Protein AF-A0A9D1J186-F1 (afdb_monomer_lite)

Radius of gyration: 10.94 Å; chains: 1; bounding box: 25×19×33 Å

Foldseek 3Di:
DAWAQWQVRCLVPPVVSVVVLVPDDPVLNVVRVVVTRQDTDPVSSVVVSVVVVVVVVPD

Sequence (59 aa):
MKYYSDLHQMVMDDDYVRAYLLSLPVNVQMTIHNENDKMHTRDDFLRYTAKLTKRTSGS

Secondary structure (DSSP, 8-state):
----SSHHHHHHH-HHHHHHHHHS-HHHHHHHHHTGGG--SHHHHHHHHHHHHHHHT--

Organism: NCBI:txid2840830

pLDDT: mean 88.07, std 11.15, range [42.56, 96.31]

Structure (mmCIF, N/CA/C/O backbone):
data_AF-A0A9D1J186-F1
#
_entry.id   AF-A0A9D1J186-F1
#
loop_
_atom_site.group_PDB
_atom_site.id
_atom_site.type_symbol
_atom_site.label_atom_id
_atom_site.label_alt_id
_atom_site.label_comp_id
_atom_site.label_asym_id
_atom_site.label_entity_id
_atom_site.label_seq_id
_atom_site.pdbx_PDB_ins_code
_atom_site.Cartn_x
_atom_site.Cartn_y
_atom_site.Cartn_z
_atom_site.occupancy
_atom_site.B_iso_or_equiv
_atom_site.auth_seq_id
_atom_site.auth_comp_id
_atom_site.auth_asym_id
_atom_site.auth_atom_id
_atom_site.pdbx_PDB_model_num
ATOM 1 N N . MET A 1 1 ? 14.766 -7.404 -7.357 1.00 72.31 1 MET A N 1
ATOM 2 C CA . MET A 1 1 ? 13.667 -6.630 -6.742 1.00 72.31 1 MET A CA 1
ATOM 3 C C . MET A 1 1 ? 13.214 -5.603 -7.768 1.00 72.31 1 MET A C 1
ATOM 5 O O . MET A 1 1 ? 14.076 -4.896 -8.273 1.00 72.31 1 MET A O 1
ATOM 9 N N . LYS A 1 2 ? 11.936 -5.595 -8.170 1.00 86.56 2 LYS A N 1
ATOM 10 C CA . LYS A 1 2 ? 11.423 -4.625 -9.155 1.00 86.56 2 LYS A CA 1
ATOM 11 C C . LYS A 1 2 ? 11.180 -3.286 -8.449 1.00 86.56 2 LYS A C 1
ATOM 13 O O . LYS A 1 2 ? 10.654 -3.284 -7.338 1.00 86.56 2 LYS A O 1
ATOM 18 N N . TYR A 1 3 ? 11.614 -2.201 -9.081 1.00 92.50 3 TYR A N 1
ATOM 19 C CA . TYR A 1 3 ? 11.425 -0.830 -8.612 1.00 92.50 3 TYR A CA 1
ATOM 20 C C . TYR A 1 3 ? 10.335 -0.159 -9.451 1.00 92.50 3 TYR A C 1
ATOM 22 O O . TYR A 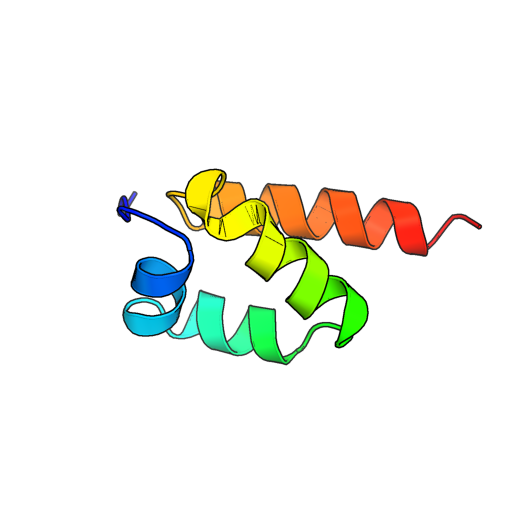1 3 ? 10.270 -0.382 -10.662 1.00 92.50 3 TYR A O 1
ATOM 30 N N . TYR A 1 4 ? 9.501 0.643 -8.803 1.00 91.62 4 TYR A N 1
ATOM 31 C CA . TYR A 1 4 ? 8.384 1.377 -9.385 1.00 91.62 4 TYR A CA 1
ATOM 32 C C . TYR A 1 4 ? 8.543 2.864 -9.073 1.00 91.62 4 TYR A C 1
ATOM 34 O O . TYR A 1 4 ? 9.030 3.223 -7.999 1.00 91.62 4 TYR A O 1
ATOM 42 N N . SER A 1 5 ? 8.128 3.734 -9.993 1.00 90.00 5 SER A N 1
ATOM 43 C CA . SER A 1 5 ? 8.173 5.182 -9.774 1.00 90.00 5 SER A CA 1
ATOM 44 C C . SER A 1 5 ? 7.318 5.598 -8.584 1.00 90.00 5 SER A C 1
ATOM 46 O O . SER A 1 5 ? 7.738 6.452 -7.812 1.00 90.00 5 SER A O 1
ATOM 48 N N . ASP A 1 6 ? 6.175 4.946 -8.397 1.00 89.25 6 ASP A N 1
ATOM 49 C CA . ASP A 1 6 ? 5.269 5.178 -7.282 1.00 89.25 6 ASP A CA 1
ATOM 50 C C . ASP A 1 6 ? 4.358 3.965 -7.016 1.00 89.25 6 ASP A C 1
ATOM 52 O O . ASP A 1 6 ? 4.414 2.932 -7.703 1.00 89.25 6 ASP A O 1
ATOM 56 N N . LEU A 1 7 ? 3.504 4.098 -5.997 1.00 91.06 7 LEU A N 1
ATOM 57 C CA . LEU A 1 7 ? 2.495 3.102 -5.661 1.00 91.06 7 LEU A CA 1
ATOM 58 C C . LEU A 1 7 ? 1.502 2.870 -6.807 1.00 91.06 7 LEU A C 1
ATOM 60 O O . LEU A 1 7 ? 1.117 1.721 -7.022 1.00 91.06 7 LEU A O 1
ATOM 64 N N . HIS A 1 8 ? 1.079 3.903 -7.538 1.00 91.56 8 HIS A N 1
ATOM 65 C CA . HIS A 1 8 ? 0.133 3.743 -8.644 1.00 91.56 8 HIS A CA 1
ATOM 66 C C . HIS A 1 8 ? 0.676 2.791 -9.716 1.00 91.56 8 HIS A C 1
ATOM 68 O O . HIS A 1 8 ? 0.013 1.809 -10.059 1.00 91.56 8 HIS A O 1
ATOM 74 N N . GLN A 1 9 ? 1.903 3.022 -10.187 1.00 93.56 9 GLN A N 1
ATOM 75 C CA . GLN A 1 9 ? 2.563 2.141 -11.144 1.00 93.56 9 GLN A CA 1
ATOM 76 C C . GLN A 1 9 ? 2.691 0.724 -10.575 1.00 93.56 9 GLN A C 1
ATOM 78 O O . GLN A 1 9 ? 2.420 -0.250 -11.274 1.00 93.56 9 GLN A O 1
ATOM 83 N N . MET A 1 10 ? 3.044 0.592 -9.295 1.00 94.00 10 MET A N 1
ATOM 84 C CA . MET A 1 10 ? 3.136 -0.714 -8.646 1.00 94.00 10 MET A CA 1
ATOM 85 C C . MET A 1 10 ? 1.789 -1.450 -8.610 1.00 94.00 10 MET A C 1
ATOM 87 O O . MET A 1 10 ? 1.739 -2.642 -8.893 1.00 94.00 10 MET A O 1
ATOM 91 N N . VAL A 1 11 ? 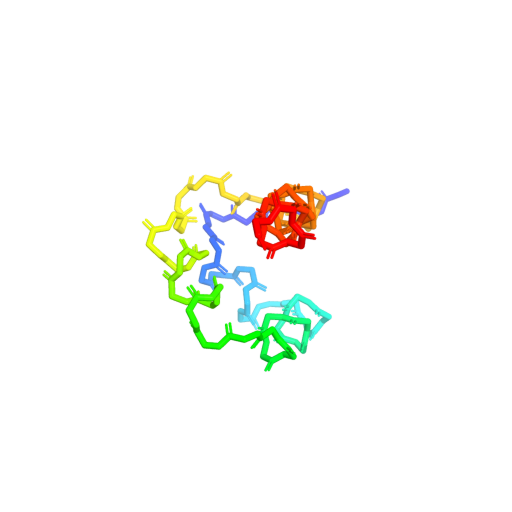0.687 -0.760 -8.315 1.00 92.94 11 VAL A N 1
ATOM 92 C CA . VAL A 1 11 ? -0.667 -1.340 -8.320 1.00 92.94 11 VAL A CA 1
ATOM 93 C C . VAL A 1 11 ? -1.108 -1.729 -9.738 1.00 92.94 11 VAL A C 1
ATOM 95 O O . VAL A 1 11 ? -1.868 -2.685 -9.905 1.00 92.94 11 VAL A O 1
ATOM 98 N N . MET A 1 12 ? -0.646 -1.024 -10.772 1.00 93.50 12 MET A N 1
ATOM 99 C CA . MET A 1 12 ? -0.940 -1.354 -12.174 1.00 93.50 12 MET A CA 1
ATOM 100 C C . MET A 1 12 ? -0.105 -2.530 -12.699 1.00 93.50 12 MET A C 1
ATOM 102 O O . MET A 1 12 ? -0.610 -3.327 -13.487 1.00 93.50 12 MET A O 1
ATOM 106 N N . ASP A 1 13 ? 1.118 -2.699 -12.208 1.00 94.75 13 ASP A N 1
ATOM 107 C CA . ASP A 1 13 ? 2.059 -3.703 -12.714 1.00 94.75 13 ASP A CA 1
ATOM 108 C C . ASP A 1 13 ? 2.127 -4.997 -11.885 1.00 94.75 13 ASP A C 1
ATOM 110 O O . ASP A 1 13 ? 2.632 -6.009 -12.374 1.00 94.75 13 ASP A O 1
ATOM 114 N N . ASP A 1 14 ? 1.712 -4.964 -10.616 1.00 94.06 14 ASP A N 1
ATOM 115 C CA . ASP A 1 14 ? 1.889 -6.061 -9.663 1.00 94.06 14 ASP A CA 1
ATOM 116 C C . ASP A 1 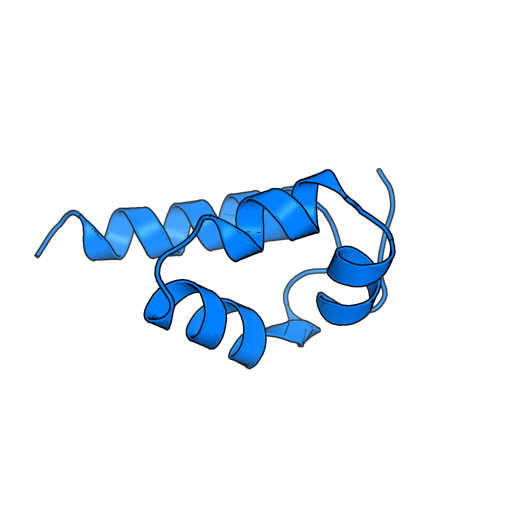14 ? 0.538 -6.545 -9.117 1.00 94.06 14 ASP A C 1
ATOM 118 O O . ASP A 1 14 ? -0.045 -5.961 -8.198 1.00 94.06 14 ASP A O 1
ATOM 122 N N . ASP A 1 15 ? 0.045 -7.655 -9.674 1.00 94.94 15 ASP A N 1
ATOM 123 C CA . ASP A 1 15 ? -1.257 -8.232 -9.317 1.00 94.94 15 ASP A CA 1
ATOM 124 C C . ASP A 1 15 ? -1.366 -8.597 -7.833 1.00 94.94 15 ASP A C 1
ATOM 126 O O . ASP A 1 15 ? -2.438 -8.463 -7.239 1.00 94.94 15 ASP A O 1
ATOM 130 N N . TYR A 1 16 ? -0.261 -9.019 -7.209 1.00 94.06 16 TYR A N 1
ATOM 131 C CA . TYR A 1 16 ? -0.250 -9.328 -5.782 1.00 94.06 16 TYR A CA 1
ATOM 132 C C .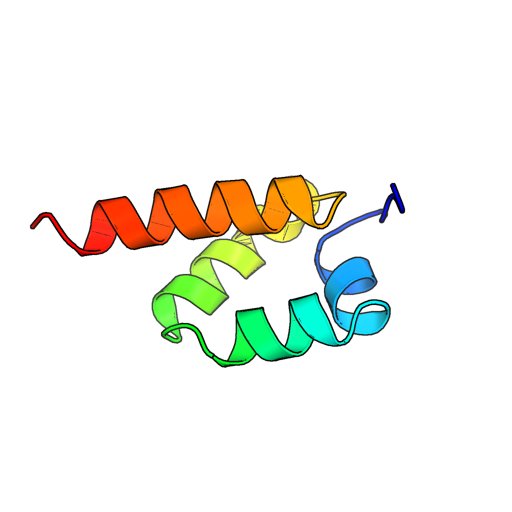 TYR A 1 16 ? -0.437 -8.059 -4.948 1.00 94.06 16 TYR A C 1
ATOM 134 O O . TYR A 1 16 ? -1.245 -8.048 -4.019 1.00 94.06 16 TYR A O 1
ATOM 142 N N . VAL A 1 17 ? 0.269 -6.976 -5.294 1.00 94.50 17 VAL A N 1
ATOM 143 C CA . VAL A 1 17 ? 0.118 -5.683 -4.607 1.00 94.50 17 VAL A CA 1
ATOM 144 C C . VAL A 1 17 ? -1.303 -5.154 -4.769 1.00 94.50 17 VAL A C 1
ATOM 146 O O . VAL A 1 17 ? -1.909 -4.743 -3.779 1.00 94.50 17 VAL A O 1
ATOM 149 N N . ARG A 1 18 ? -1.869 -5.228 -5.981 1.00 95.31 18 ARG A N 1
ATOM 150 C CA . ARG A 1 18 ? -3.258 -4.827 -6.241 1.00 95.31 18 ARG A CA 1
ATOM 151 C C . ARG A 1 18 ? -4.248 -5.628 -5.401 1.00 95.31 18 ARG A C 1
ATOM 153 O O . ARG A 1 18 ? -5.073 -5.037 -4.708 1.00 95.31 18 ARG A O 1
ATOM 160 N N . ALA A 1 19 ? -4.164 -6.957 -5.448 1.00 96.31 19 ALA A N 1
ATOM 161 C CA . ALA A 1 19 ? -5.068 -7.833 -4.709 1.00 96.31 19 ALA A CA 1
ATOM 162 C C . ALA A 1 19 ? -4.959 -7.606 -3.196 1.00 96.31 19 ALA A C 1
ATOM 164 O O . ALA A 1 19 ? -5.975 -7.538 -2.504 1.00 96.31 19 ALA A O 1
ATOM 165 N N . TYR A 1 20 ? -3.737 -7.427 -2.685 1.00 94.94 20 TYR A N 1
ATOM 166 C CA . TYR A 1 20 ? -3.529 -7.147 -1.272 1.00 94.94 20 TYR A CA 1
ATOM 167 C C . TYR A 1 20 ? -4.095 -5.783 -0.875 1.00 94.94 20 TYR A C 1
ATOM 169 O O . TYR A 1 20 ? -4.841 -5.719 0.097 1.00 94.94 20 TYR A O 1
ATOM 177 N N . LEU A 1 21 ? -3.823 -4.717 -1.636 1.00 93.62 21 LEU A N 1
ATOM 178 C CA . LEU A 1 21 ? -4.369 -3.383 -1.367 1.00 93.62 21 LEU A CA 1
ATOM 179 C C . LEU A 1 21 ? -5.902 -3.410 -1.292 1.00 93.62 21 LEU A C 1
ATOM 181 O O . LEU A 1 21 ? -6.470 -2.904 -0.328 1.00 93.62 21 LEU A O 1
ATOM 185 N N . LEU A 1 22 ? -6.563 -4.065 -2.252 1.00 94.88 22 LEU A N 1
ATOM 186 C CA . LEU A 1 22 ? -8.026 -4.181 -2.295 1.00 94.88 22 LEU A CA 1
ATOM 187 C C . LEU A 1 22 ? -8.614 -5.018 -1.147 1.00 94.88 22 LEU A C 1
ATOM 189 O O . LEU A 1 22 ? -9.783 -4.848 -0.811 1.00 94.88 22 LEU A O 1
ATOM 193 N N . SER A 1 23 ? -7.817 -5.894 -0.526 1.00 95.19 23 SER A N 1
ATOM 194 C CA . SER A 1 23 ? -8.237 -6.683 0.641 1.00 95.19 23 SER A CA 1
ATOM 195 C C . SER A 1 23 ? -8.244 -5.892 1.956 1.00 95.19 23 SER A C 1
ATOM 197 O O . SER A 1 23 ? -8.807 -6.350 2.950 1.00 95.19 23 SER A O 1
ATOM 199 N N . LEU A 1 24 ? -7.613 -4.713 1.988 1.00 92.75 24 LEU A N 1
ATOM 200 C CA . LEU A 1 24 ? -7.496 -3.899 3.197 1.00 92.75 24 LEU A CA 1
ATOM 201 C C . LEU A 1 24 ? -8.773 -3.084 3.457 1.00 92.75 24 LEU A C 1
ATOM 203 O O . LEU A 1 24 ? -9.499 -2.757 2.521 1.00 92.75 24 LEU A O 1
ATOM 207 N N . PRO A 1 25 ? -9.030 -2.662 4.706 1.00 94.12 25 PRO A N 1
ATOM 208 C CA . PRO A 1 25 ? -10.084 -1.696 5.005 1.00 94.12 25 PRO A CA 1
ATOM 209 C C . PRO A 1 25 ? -9.922 -0.388 4.216 1.00 94.12 25 PRO A C 1
ATOM 211 O O . PRO A 1 25 ? -8.805 0.097 4.033 1.00 94.12 25 PRO A O 1
ATOM 214 N N . VAL A 1 26 ? -11.033 0.228 3.797 1.00 92.06 26 VAL A N 1
ATOM 215 C CA . VAL A 1 26 ? -11.032 1.439 2.947 1.00 92.06 26 VAL A CA 1
ATOM 216 C C . VAL A 1 26 ? -10.204 2.580 3.549 1.00 92.06 26 VAL A C 1
ATOM 218 O O . VAL A 1 26 ? -9.455 3.240 2.839 1.00 92.06 26 VAL A O 1
ATOM 221 N N . ASN A 1 27 ? -10.265 2.797 4.865 1.00 91.75 27 ASN A N 1
ATOM 222 C CA . ASN A 1 27 ? -9.457 3.821 5.538 1.00 91.75 27 ASN A CA 1
ATOM 223 C C . ASN A 1 27 ? -7.943 3.557 5.418 1.00 91.75 27 ASN A C 1
ATOM 225 O O . ASN A 1 27 ? -7.156 4.496 5.278 1.00 91.75 27 ASN A O 1
ATOM 229 N N . VAL A 1 28 ? -7.530 2.287 5.439 1.00 91.50 28 VAL A N 1
ATOM 230 C CA . VAL A 1 28 ? -6.135 1.887 5.219 1.00 91.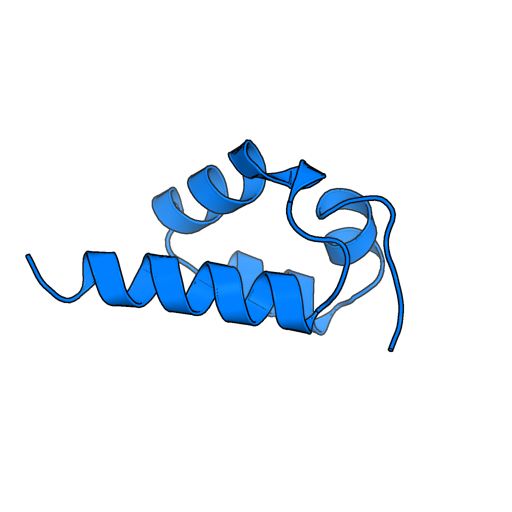50 28 VAL A CA 1
ATOM 231 C C . VAL A 1 28 ? -5.762 2.084 3.752 1.00 91.50 28 VAL A C 1
ATOM 233 O O . VAL A 1 28 ? -4.711 2.661 3.486 1.00 91.50 28 VAL A O 1
ATOM 236 N N . GLN A 1 29 ? -6.633 1.699 2.812 1.00 92.88 29 GLN A N 1
ATOM 237 C CA . GLN A 1 29 ? -6.420 1.944 1.379 1.00 92.88 29 GLN A CA 1
ATOM 238 C C . GLN A 1 29 ? -6.200 3.435 1.090 1.00 92.88 29 GLN A C 1
ATOM 240 O O . GLN A 1 29 ? -5.217 3.797 0.450 1.00 92.88 29 GLN A O 1
ATOM 245 N N . MET A 1 30 ? -7.058 4.305 1.635 1.00 93.00 30 MET A N 1
ATOM 246 C CA . MET A 1 30 ? -6.947 5.761 1.486 1.00 93.00 30 MET A CA 1
ATOM 247 C C . MET A 1 30 ? -5.654 6.311 2.091 1.00 93.00 30 MET A C 1
ATOM 249 O O . MET A 1 30 ? -5.007 7.167 1.495 1.00 93.00 30 MET A O 1
ATOM 253 N N . THR A 1 31 ? -5.244 5.807 3.258 1.00 92.69 31 THR A N 1
ATOM 254 C CA . THR A 1 31 ? -3.993 6.245 3.900 1.00 92.69 31 THR A CA 1
ATOM 255 C C . THR A 1 31 ? -2.774 5.857 3.068 1.00 92.69 31 THR A C 1
ATOM 257 O O . THR A 1 31 ? -1.868 6.664 2.891 1.00 92.69 31 THR A O 1
ATOM 260 N N . ILE A 1 32 ? -2.766 4.638 2.524 1.00 92.12 32 ILE A N 1
ATOM 261 C CA . ILE A 1 32 ? -1.708 4.155 1.633 1.00 92.12 32 ILE A CA 1
ATOM 262 C C . ILE A 1 32 ? -1.684 4.985 0.342 1.00 92.12 32 ILE A C 1
ATOM 264 O O . ILE A 1 32 ? -0.613 5.404 -0.086 1.00 92.12 32 ILE A O 1
ATOM 268 N N . HIS A 1 33 ? -2.847 5.287 -0.241 1.00 89.38 33 HIS A N 1
ATOM 269 C CA . HIS A 1 33 ? -2.936 6.121 -1.440 1.00 89.38 33 HIS A CA 1
ATOM 270 C C . HIS A 1 33 ? -2.421 7.551 -1.200 1.00 89.38 33 HIS A C 1
ATOM 272 O O . HIS A 1 33 ? -1.731 8.101 -2.056 1.00 89.38 33 HIS A O 1
ATOM 278 N N . ASN A 1 34 ? -2.702 8.159 -0.046 1.00 90.44 34 ASN A N 1
ATOM 279 C CA . ASN A 1 34 ? -2.207 9.504 0.285 1.00 90.44 34 ASN A CA 1
ATOM 280 C C . ASN A 1 34 ? -0.676 9.573 0.413 1.00 90.44 34 ASN A C 1
ATOM 282 O O . ASN A 1 34 ? -0.104 10.657 0.406 1.00 90.44 34 ASN A O 1
ATOM 286 N N . GLU A 1 35 ? -0.021 8.422 0.534 1.00 87.88 35 GLU A N 1
ATOM 287 C CA . GLU A 1 35 ? 1.418 8.277 0.746 1.00 87.88 35 GLU A CA 1
ATOM 288 C C . GLU A 1 35 ? 2.087 7.606 -0.470 1.00 87.88 35 GLU A C 1
ATOM 290 O O . GLU A 1 35 ? 3.123 6.951 -0.339 1.00 87.88 35 GLU A O 1
ATOM 295 N N . ASN A 1 36 ? 1.477 7.773 -1.654 1.00 86.50 36 ASN A N 1
ATOM 296 C CA . ASN A 1 36 ? 1.846 7.185 -2.948 1.00 86.50 36 ASN A CA 1
ATOM 297 C C . ASN A 1 36 ? 3.353 7.232 -3.250 1.00 86.50 36 ASN A C 1
ATOM 299 O O . ASN A 1 36 ? 3.922 6.243 -3.710 1.00 86.50 36 ASN A O 1
ATOM 303 N N . ASP A 1 37 ? 4.001 8.350 -2.928 1.00 86.94 37 ASP A N 1
ATOM 304 C CA . ASP A 1 37 ? 5.397 8.619 -3.290 1.00 86.94 37 ASP A CA 1
ATOM 305 C C . ASP A 1 37 ? 6.410 7.972 -2.330 1.00 86.94 37 ASP A C 1
ATOM 307 O O . ASP A 1 37 ? 7.616 8.096 -2.520 1.00 86.94 37 ASP A O 1
ATOM 311 N N . LYS A 1 38 ? 5.954 7.299 -1.264 1.00 84.25 38 LYS A N 1
ATOM 312 C CA . LYS A 1 38 ? 6.837 6.673 -0.261 1.00 84.25 38 LYS A CA 1
ATOM 313 C C . LYS A 1 38 ? 7.135 5.199 -0.534 1.00 84.25 38 LYS A C 1
ATOM 315 O O . LYS A 1 38 ? 7.894 4.589 0.220 1.00 84.25 38 LYS A O 1
ATOM 320 N N . MET A 1 39 ? 6.508 4.603 -1.546 1.00 90.12 39 MET A N 1
ATOM 321 C CA . MET A 1 39 ? 6.545 3.163 -1.800 1.00 90.12 39 MET A CA 1
ATOM 322 C C . MET A 1 39 ? 6.970 2.894 -3.240 1.00 90.12 39 MET A C 1
ATOM 324 O O . MET A 1 39 ? 6.190 3.075 -4.168 1.00 90.12 39 MET A O 1
ATOM 328 N N . HIS A 1 40 ? 8.197 2.404 -3.406 1.00 92.56 40 HIS A N 1
ATOM 329 C CA . HIS A 1 40 ? 8.776 2.119 -4.724 1.00 92.56 40 HIS A CA 1
ATOM 330 C C . HIS A 1 40 ? 9.035 0.631 -4.956 1.00 92.56 40 HIS A C 1
ATOM 332 O O . HIS A 1 40 ? 9.465 0.222 -6.033 1.00 92.56 40 HIS A O 1
ATOM 338 N N . THR A 1 41 ? 8.804 -0.201 -3.944 1.00 93.56 41 THR A N 1
ATOM 339 C CA . THR A 1 41 ? 8.989 -1.646 -4.028 1.00 93.56 41 THR A CA 1
ATOM 340 C C . THR A 1 41 ? 7.883 -2.383 -3.282 1.00 93.56 41 THR A C 1
ATOM 342 O O . THR A 1 41 ? 7.227 -1.834 -2.391 1.00 93.56 41 THR A O 1
ATOM 345 N N . ARG A 1 42 ? 7.708 -3.670 -3.610 1.00 93.25 42 ARG A N 1
ATOM 346 C CA . ARG A 1 42 ? 6.749 -4.543 -2.920 1.00 93.25 42 ARG A CA 1
ATOM 347 C C . ARG A 1 42 ? 7.037 -4.636 -1.417 1.00 93.25 42 ARG A C 1
ATOM 349 O O . ARG A 1 42 ? 6.100 -4.604 -0.624 1.00 93.25 42 ARG A O 1
ATO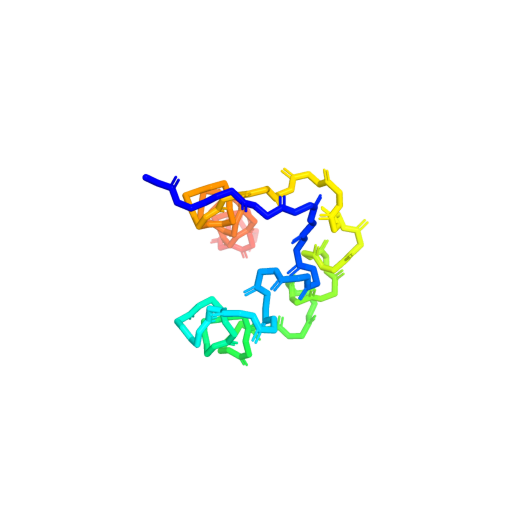M 356 N N . ASP A 1 43 ? 8.303 -4.733 -1.016 1.00 92.81 43 ASP A N 1
ATOM 357 C CA . ASP A 1 43 ? 8.674 -4.770 0.403 1.00 92.81 43 ASP A CA 1
ATOM 358 C C . ASP A 1 43 ? 8.368 -3.455 1.118 1.00 92.81 43 ASP A C 1
ATOM 360 O O . ASP A 1 43 ? 7.887 -3.491 2.250 1.00 92.81 43 ASP A O 1
ATOM 364 N N . ASP A 1 44 ? 8.598 -2.302 0.477 1.00 91.88 44 ASP A N 1
ATOM 365 C CA . ASP A 1 44 ? 8.255 -1.004 1.071 1.00 91.88 44 ASP A CA 1
ATOM 366 C C . ASP A 1 44 ? 6.760 -0.921 1.355 1.00 91.88 44 ASP A C 1
ATOM 368 O O . ASP A 1 44 ? 6.361 -0.571 2.468 1.00 91.88 44 ASP A O 1
ATOM 372 N N . PHE A 1 45 ? 5.949 -1.322 0.374 1.00 93.50 45 PHE A N 1
ATOM 373 C CA . PHE A 1 45 ? 4.504 -1.415 0.511 1.00 93.50 45 PHE A CA 1
ATOM 374 C C . PHE A 1 45 ? 4.109 -2.350 1.655 1.00 93.50 45 PHE A C 1
ATOM 376 O O . PHE A 1 45 ? 3.485 -1.899 2.611 1.00 93.50 45 PHE A O 1
ATOM 383 N N . LEU A 1 46 ? 4.554 -3.610 1.644 1.00 92.88 46 LEU A N 1
ATOM 384 C CA . LEU A 1 46 ? 4.214 -4.580 2.692 1.00 92.88 46 LEU A CA 1
ATOM 385 C C . LEU A 1 46 ? 4.642 -4.112 4.089 1.00 92.88 46 LEU A C 1
ATOM 387 O O . LEU A 1 46 ? 3.881 -4.225 5.054 1.00 92.88 46 LEU A O 1
ATOM 391 N N . ARG A 1 47 ? 5.845 -3.542 4.214 1.00 91.50 47 ARG A N 1
ATOM 392 C CA . ARG A 1 47 ? 6.364 -3.005 5.477 1.00 91.50 47 ARG A CA 1
ATOM 393 C C . ARG A 1 47 ? 5.553 -1.805 5.953 1.00 91.50 47 ARG A C 1
ATOM 395 O O . ARG A 1 47 ? 5.326 -1.672 7.158 1.00 91.50 47 ARG A O 1
ATOM 402 N N . TYR A 1 48 ? 5.147 -0.921 5.047 1.00 91.38 48 TYR A N 1
ATOM 403 C CA . TYR A 1 48 ? 4.325 0.240 5.369 1.00 91.38 48 TYR A CA 1
ATOM 404 C C . TYR A 1 48 ? 2.917 -0.186 5.798 1.00 91.38 48 TYR A C 1
ATOM 406 O O . TYR A 1 48 ? 2.464 0.195 6.882 1.00 91.38 48 TYR A O 1
ATOM 414 N N . THR A 1 49 ? 2.277 -1.073 5.035 1.00 91.00 49 THR A N 1
ATOM 415 C CA . THR A 1 49 ? 0.960 -1.625 5.362 1.00 91.00 49 THR A CA 1
ATOM 416 C C . THR A 1 49 ? 0.967 -2.346 6.707 1.00 91.00 49 THR A C 1
ATOM 418 O O . THR A 1 49 ? 0.092 -2.099 7.532 1.00 91.00 49 THR A O 1
ATOM 421 N N . ALA A 1 50 ? 1.987 -3.164 6.993 1.00 90.31 50 ALA A N 1
ATOM 422 C CA . ALA A 1 50 ? 2.116 -3.854 8.278 1.00 90.31 50 ALA A CA 1
ATOM 423 C C . ALA A 1 50 ? 2.272 -2.888 9.467 1.00 90.31 50 ALA A C 1
ATOM 425 O O . ALA A 1 50 ? 1.795 -3.171 10.566 1.00 90.31 50 ALA A O 1
ATOM 426 N N . LYS A 1 51 ? 2.939 -1.741 9.279 1.00 89.06 51 LYS A N 1
ATOM 427 C CA . LYS A 1 51 ? 3.035 -0.700 10.318 1.00 89.06 51 LYS A CA 1
ATOM 428 C C . LYS A 1 51 ? 1.690 -0.018 10.560 1.00 89.06 51 LYS A C 1
ATOM 430 O O . LYS A 1 51 ? 1.364 0.260 11.712 1.00 89.06 51 LYS A O 1
ATOM 435 N N . LEU A 1 52 ? 0.931 0.252 9.500 1.00 88.06 52 LEU A N 1
ATOM 436 C CA . LEU A 1 52 ? -0.402 0.850 9.586 1.00 88.06 52 LEU A CA 1
ATOM 437 C C . LEU A 1 52 ? -1.390 -0.073 10.298 1.00 88.06 52 LEU A C 1
ATOM 439 O O . LEU A 1 52 ? -2.030 0.346 11.259 1.00 88.06 52 LEU A O 1
ATOM 443 N N . THR A 1 53 ? -1.464 -1.337 9.883 1.00 82.56 53 THR A N 1
ATOM 444 C CA . THR A 1 53 ? -2.427 -2.294 10.442 1.00 82.56 53 THR A CA 1
ATOM 445 C C . THR A 1 53 ? -2.117 -2.649 11.896 1.00 82.56 53 THR A C 1
ATOM 447 O O . THR A 1 53 ? -3.038 -2.755 12.701 1.00 82.56 53 THR A O 1
ATOM 450 N N . LYS A 1 54 ? -0.835 -2.715 12.290 1.00 80.00 54 LYS A N 1
ATOM 451 C CA . LYS A 1 54 ? -0.440 -2.874 13.703 1.00 80.00 54 LYS A CA 1
ATOM 452 C C . LYS A 1 54 ? -0.866 -1.705 14.592 1.00 80.00 54 LYS A C 1
ATOM 454 O O . LYS A 1 54 ? -1.156 -1.923 15.762 1.00 80.00 54 LYS A O 1
ATOM 459 N N . ARG A 1 55 ? -0.901 -0.476 14.064 1.00 61.84 55 ARG A N 1
ATOM 460 C CA . ARG A 1 55 ? -1.369 0.700 14.819 1.00 61.84 55 ARG A CA 1
ATOM 461 C C . ARG A 1 55 ? -2.878 0.673 15.043 1.00 61.84 55 ARG A C 1
ATOM 463 O O . ARG A 1 55 ? -3.332 1.149 16.072 1.00 61.84 55 ARG A O 1
ATOM 470 N N . THR A 1 56 ? -3.640 0.093 14.119 1.00 57.16 56 THR A N 1
ATOM 471 C CA . THR A 1 56 ? -5.103 -0.002 14.228 1.00 57.16 56 THR A CA 1
ATOM 472 C C . THR A 1 56 ? -5.595 -1.141 15.125 1.00 57.16 56 THR A C 1
ATOM 474 O O . THR A 1 56 ? -6.747 -1.120 15.533 1.00 57.16 56 THR A O 1
ATOM 477 N N . SER A 1 57 ? -4.752 -2.128 15.450 1.00 58.09 57 SER A N 1
ATOM 478 C CA . SER A 1 57 ? -5.106 -3.261 16.329 1.00 58.09 57 SER A CA 1
ATOM 479 C C . SER A 1 57 ? -4.879 -3.006 17.825 1.00 58.09 57 SER A C 1
ATOM 481 O O . SER A 1 57 ? -5.104 -3.908 18.625 1.00 58.09 57 SER A O 1
ATOM 483 N N . GLY A 1 58 ? -4.356 -1.835 18.200 1.00 52.25 58 GLY A N 1
ATOM 484 C CA . GLY A 1 58 ? -3.875 -1.536 19.554 1.00 52.25 58 GLY A CA 1
ATOM 485 C C . GLY A 1 58 ? -4.528 -0.318 20.209 1.00 52.25 58 GLY A C 1
ATOM 486 O O . GLY A 1 58 ? -3.866 0.354 20.995 1.00 52.25 58 GLY A O 1
ATOM 487 N N . SER A 1 59 ? -5.772 0.010 19.858 1.00 42.56 59 SER A N 1
ATOM 488 C CA . SER A 1 59 ? -6.566 1.077 20.491 1.00 42.56 59 SER A CA 1
ATOM 489 C C . SER A 1 59 ? -7.880 0.532 21.021 1.00 42.56 59 SER A C 1
ATOM 491 O O . SER A 1 59 ? -8.457 -0.337 20.332 1.00 42.56 59 SER A O 1
#